Protein AF-A0A2V7YUE4-F1 (afdb_monomer_lite)

Sequence (101 aa):
VLARREMHWLRVDRYWEGALDEPASFHYQPLPCMQCENAPCEVVCPVAATVHSDEGLNDMVYNRCVGTRYCSNNCPYKVRRFNFLRYSDKSTPVLELVNNP

pLDDT: mean 90.7, std 5.97, range [64.0, 96.44]

Structure (mmCIF, N/CA/C/O backbone):
data_AF-A0A2V7YUE4-F1
#
_entry.id   AF-A0A2V7YUE4-F1
#
loop_
_atom_site.group_PDB
_atom_site.id
_atom_site.type_symbol
_atom_site.label_atom_id
_atom_site.label_alt_id
_atom_site.label_comp_id
_atom_site.label_asym_id
_atom_site.label_entity_id
_atom_site.label_seq_id
_atom_site.pdbx_PDB_ins_code
_atom_site.Cartn_x
_atom_site.Cartn_y
_atom_site.Cartn_z
_atom_site.occupancy
_atom_site.B_iso_or_equiv
_atom_site.auth_seq_id
_atom_site.auth_comp_id
_atom_site.auth_asym_id
_atom_site.auth_atom_id
_atom_site.pdbx_PDB_model_num
ATOM 1 N N . VAL A 1 1 ? 14.708 4.405 8.029 1.00 71.62 1 VAL A N 1
ATOM 2 C CA . VAL A 1 1 ? 14.263 3.006 7.808 1.00 71.62 1 VAL A CA 1
ATOM 3 C C . VAL A 1 1 ? 14.905 2.136 8.875 1.00 71.62 1 VAL A C 1
ATOM 5 O O . VAL A 1 1 ? 16.124 2.054 8.901 1.00 71.62 1 VAL A O 1
ATOM 8 N N . LEU A 1 2 ? 14.126 1.546 9.785 1.00 78.50 2 LEU A N 1
ATOM 9 C CA . LEU A 1 2 ? 14.649 0.663 10.841 1.00 78.50 2 LEU A CA 1
ATOM 10 C C . LEU A 1 2 ? 14.266 -0.781 10.513 1.00 78.50 2 LEU A C 1
ATOM 12 O O . LEU A 1 2 ? 13.094 -1.048 10.279 1.00 78.50 2 LEU A O 1
ATOM 16 N N . ALA A 1 3 ? 15.225 -1.709 10.464 1.00 81.94 3 ALA A N 1
ATOM 17 C CA . ALA A 1 3 ? 14.972 -3.130 10.175 1.00 81.94 3 ALA A CA 1
ATOM 18 C C . ALA A 1 3 ? 14.100 -3.381 8.918 1.00 81.94 3 ALA A C 1
ATOM 20 O O . ALA A 1 3 ? 13.192 -4.210 8.942 1.00 81.94 3 ALA A O 1
ATOM 21 N N . ARG A 1 4 ? 14.346 -2.636 7.826 1.00 79.25 4 ARG A N 1
ATOM 22 C CA . ARG A 1 4 ? 13.535 -2.654 6.584 1.00 79.25 4 ARG A CA 1
ATOM 23 C C . ARG A 1 4 ? 12.056 -2.257 6.766 1.00 79.25 4 ARG A C 1
ATOM 25 O O . ARG A 1 4 ? 11.224 -2.540 5.914 1.00 79.25 4 ARG A O 1
ATOM 32 N N . ARG A 1 5 ? 11.722 -1.561 7.857 1.00 85.56 5 ARG A N 1
ATOM 33 C CA . ARG A 1 5 ? 10.412 -0.939 8.092 1.00 85.56 5 ARG A CA 1
ATOM 34 C C . ARG A 1 5 ? 10.471 0.499 7.604 1.00 85.56 5 ARG A C 1
ATOM 36 O O . ARG A 1 5 ? 11.074 1.376 8.229 1.00 85.56 5 ARG A O 1
ATOM 43 N N . GLU A 1 6 ? 9.907 0.699 6.429 1.00 86.12 6 GLU A N 1
ATOM 44 C CA . GLU A 1 6 ? 9.835 1.975 5.734 1.00 86.12 6 GLU A CA 1
ATOM 45 C C . GLU A 1 6 ? 8.408 2.522 5.802 1.00 86.12 6 GLU A C 1
ATOM 47 O O . GLU A 1 6 ? 7.442 1.820 5.510 1.00 86.12 6 GLU A O 1
ATOM 52 N N . MET A 1 7 ? 8.295 3.783 6.221 1.00 88.06 7 MET A N 1
ATOM 53 C CA . MET A 1 7 ? 7.032 4.505 6.399 1.00 88.06 7 MET A CA 1
ATOM 54 C C . MET A 1 7 ? 6.887 5.612 5.352 1.00 88.06 7 MET A C 1
ATOM 56 O O . MET A 1 7 ? 6.474 6.723 5.657 1.00 88.06 7 MET A O 1
ATOM 60 N N . HIS A 1 8 ? 7.240 5.293 4.107 1.00 91.12 8 HIS A N 1
ATOM 61 C CA . HIS A 1 8 ? 6.951 6.131 2.947 1.00 91.12 8 HIS A CA 1
ATOM 62 C C . HIS A 1 8 ? 5.858 5.455 2.119 1.00 91.12 8 HIS A C 1
ATOM 64 O O . HIS A 1 8 ? 5.963 4.268 1.789 1.00 91.12 8 HIS A O 1
ATOM 70 N N . TRP A 1 9 ? 4.799 6.203 1.811 1.00 90.38 9 TRP A N 1
ATOM 71 C CA . TRP A 1 9 ? 3.685 5.715 0.991 1.00 90.38 9 TRP A CA 1
ATOM 72 C C . TRP A 1 9 ? 4.054 5.585 -0.485 1.00 90.38 9 TRP A C 1
ATOM 74 O O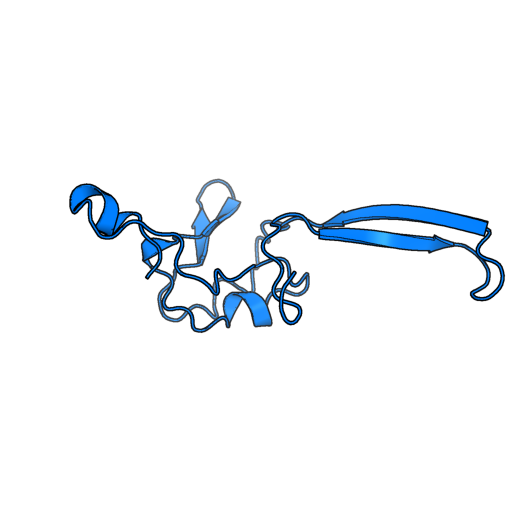 . TRP A 1 9 ? 3.513 4.725 -1.171 1.00 90.38 9 TRP A O 1
ATOM 84 N N . LEU A 1 10 ? 5.009 6.393 -0.949 1.00 94.69 10 LEU A N 1
ATOM 85 C CA . LEU A 1 10 ? 5.568 6.304 -2.288 1.00 94.69 10 LEU A CA 1
ATOM 86 C C . LEU A 1 10 ? 6.920 5.595 -2.237 1.00 94.69 10 LEU A C 1
ATOM 88 O O . LEU A 1 10 ? 7.842 6.057 -1.560 1.00 94.69 10 LEU A O 1
ATOM 92 N N . ARG A 1 11 ? 7.042 4.481 -2.962 1.00 93.12 11 ARG A N 1
ATOM 93 C CA . ARG A 1 11 ? 8.342 3.872 -3.257 1.00 93.12 11 ARG A CA 1
ATOM 94 C C . ARG A 1 11 ? 8.851 4.462 -4.568 1.00 93.12 11 ARG A C 1
ATOM 96 O O . ARG A 1 11 ? 8.089 4.529 -5.522 1.00 93.12 11 ARG A O 1
ATOM 103 N N . VAL A 1 12 ? 10.105 4.895 -4.623 1.00 94.56 12 VAL A N 1
ATOM 104 C CA . VAL A 1 12 ? 10.737 5.336 -5.875 1.00 94.56 12 VAL A CA 1
ATOM 105 C C . VAL A 1 12 ? 11.806 4.317 -6.224 1.00 94.56 12 VAL A C 1
ATOM 107 O O . VAL A 1 12 ? 12.856 4.275 -5.580 1.00 94.56 12 VAL A O 1
ATOM 110 N N . ASP A 1 13 ? 11.507 3.471 -7.206 1.00 93.81 13 ASP A N 1
ATOM 111 C CA . ASP A 1 13 ? 12.442 2.458 -7.678 1.00 93.81 13 ASP A CA 1
ATOM 112 C C . ASP A 1 13 ? 13.411 3.073 -8.677 1.00 93.81 13 ASP A C 1
ATOM 114 O O . ASP A 1 13 ? 13.063 3.976 -9.440 1.00 93.81 13 ASP A O 1
ATOM 118 N N . ARG A 1 14 ? 14.644 2.573 -8.657 1.00 93.50 14 ARG A N 1
ATOM 119 C CA . ARG A 1 14 ? 15.676 2.944 -9.616 1.00 93.50 14 ARG A CA 1
ATOM 120 C C . ARG A 1 14 ? 16.009 1.731 -10.464 1.00 93.50 14 ARG A C 1
ATOM 122 O O . ARG A 1 14 ? 16.484 0.726 -9.935 1.00 93.50 14 ARG A O 1
ATOM 129 N N . TYR A 1 15 ? 15.786 1.860 -11.762 1.00 92.94 15 TYR A N 1
ATOM 130 C CA . TYR A 1 15 ? 16.135 0.855 -12.756 1.00 92.94 15 TYR A CA 1
ATOM 131 C C . TYR A 1 15 ? 17.383 1.301 -13.508 1.00 92.94 15 TYR A C 1
ATOM 133 O O . TYR A 1 15 ? 17.547 2.486 -13.785 1.00 92.94 15 TYR A O 1
ATOM 141 N N . TRP A 1 16 ? 18.264 0.354 -13.807 1.00 93.62 16 TRP A N 1
ATOM 142 C CA . TRP A 1 16 ? 19.489 0.590 -14.564 1.00 93.62 16 TRP A CA 1
ATOM 143 C C . TRP A 1 16 ? 19.334 0.015 -15.966 1.00 93.62 16 TRP A C 1
ATOM 145 O O . TRP A 1 16 ? 18.725 -1.042 -16.137 1.00 93.62 16 TRP A O 1
ATOM 155 N N . GLU A 1 17 ? 19.884 0.712 -16.948 1.00 93.94 17 GLU A N 1
ATOM 156 C CA . GLU A 1 17 ? 19.904 0.298 -18.347 1.00 93.94 17 GLU A CA 1
ATOM 157 C C . GLU A 1 17 ? 21.354 0.068 -18.788 1.00 93.94 17 GLU A C 1
ATOM 159 O O . GLU A 1 17 ? 22.247 0.826 -18.407 1.00 93.94 17 GLU A O 1
ATOM 164 N N . GLY A 1 18 ? 21.592 -0.962 -19.600 1.00 91.12 18 GLY A N 1
ATOM 165 C CA . GLY A 1 18 ? 22.927 -1.346 -20.066 1.00 91.12 18 GLY A CA 1
ATOM 166 C C . GLY A 1 18 ? 23.463 -2.609 -19.393 1.00 91.12 18 GLY A C 1
ATOM 167 O O . GLY A 1 18 ? 22.704 -3.400 -18.827 1.00 91.12 18 GLY A O 1
ATOM 168 N N . ALA A 1 19 ? 24.775 -2.822 -19.507 1.00 90.00 19 ALA A N 1
ATOM 169 C CA . ALA A 1 19 ? 25.445 -3.961 -18.893 1.00 90.00 19 ALA A CA 1
ATOM 170 C C . ALA A 1 19 ? 25.511 -3.792 -17.364 1.00 90.00 19 ALA A C 1
ATOM 172 O O . ALA A 1 19 ? 25.480 -2.679 -16.842 1.00 90.00 19 ALA A O 1
ATOM 173 N N . LEU A 1 20 ? 25.573 -4.904 -16.627 1.00 84.50 20 LEU A N 1
ATOM 174 C CA . LEU A 1 20 ? 25.538 -4.878 -15.159 1.00 84.50 20 LEU A CA 1
ATOM 175 C C . LEU A 1 20 ? 26.800 -4.231 -14.557 1.00 84.50 20 LEU A C 1
ATOM 177 O O . LEU A 1 20 ? 26.738 -3.617 -13.493 1.00 84.50 20 LEU A O 1
ATOM 181 N N . ASP A 1 21 ? 27.930 -4.403 -15.234 1.00 89.81 21 ASP A N 1
ATOM 182 C CA . ASP A 1 21 ? 29.253 -3.874 -14.910 1.00 89.81 21 ASP A CA 1
ATOM 183 C C . ASP A 1 21 ? 29.506 -2.475 -15.493 1.00 89.81 21 ASP A C 1
ATOM 185 O O . ASP A 1 21 ? 30.292 -1.716 -14.925 1.00 89.81 21 ASP A O 1
ATOM 189 N N . GLU A 1 22 ? 28.795 -2.103 -16.559 1.00 91.44 22 GLU A N 1
ATOM 190 C CA . GLU A 1 22 ? 28.870 -0.784 -17.193 1.00 91.44 22 GLU A CA 1
ATOM 191 C C . GLU A 1 22 ? 27.458 -0.244 -17.510 1.00 91.44 22 GLU A C 1
ATOM 193 O O . GLU A 1 22 ? 26.986 -0.310 -18.652 1.00 91.44 22 GLU A O 1
ATOM 198 N N . PRO A 1 23 ? 26.733 0.263 -16.492 1.00 86.50 23 PRO A N 1
ATOM 199 C CA . PRO A 1 23 ? 25.398 0.802 -16.699 1.00 86.50 23 PRO A CA 1
ATOM 200 C C . PRO A 1 23 ? 25.468 2.100 -17.511 1.00 86.50 23 PRO A C 1
ATOM 202 O O . PRO A 1 23 ? 26.142 3.057 -17.129 1.00 86.50 23 PRO A O 1
ATOM 205 N N . ALA A 1 24 ? 24.724 2.151 -18.613 1.00 91.00 24 ALA A N 1
ATOM 206 C CA . ALA A 1 24 ? 24.684 3.291 -19.522 1.00 91.00 24 ALA A CA 1
ATOM 207 C C . ALA A 1 24 ? 23.820 4.439 -18.977 1.00 91.00 24 ALA A C 1
ATOM 209 O O . ALA A 1 24 ? 24.125 5.613 -19.192 1.00 91.00 24 ALA A O 1
ATOM 210 N N . SER A 1 25 ? 22.723 4.113 -18.285 1.00 92.56 25 SER A N 1
ATOM 211 C CA . SER A 1 25 ? 21.794 5.101 -17.730 1.00 92.56 25 SER A CA 1
ATOM 212 C C . SER A 1 25 ? 21.002 4.539 -16.537 1.00 92.56 25 SER A C 1
ATOM 214 O O . SER A 1 25 ? 21.060 3.342 -16.231 1.00 92.56 25 SER A O 1
ATOM 216 N N . PHE A 1 26 ? 20.262 5.406 -15.837 1.00 93.19 26 PHE A N 1
ATOM 217 C CA . PHE A 1 26 ? 19.286 4.993 -14.830 1.00 93.19 26 PHE A CA 1
ATOM 218 C C . PHE A 1 26 ? 17.984 5.782 -14.950 1.00 93.19 26 PHE A C 1
ATOM 220 O O . PHE A 1 26 ? 17.975 6.959 -15.309 1.00 93.19 26 PHE A O 1
ATOM 227 N N . HIS A 1 27 ? 16.892 5.132 -14.557 1.00 94.88 27 HIS A N 1
ATOM 228 C CA . HIS A 1 27 ? 15.533 5.661 -14.604 1.00 94.88 27 HIS A CA 1
ATOM 229 C C . HIS A 1 27 ? 14.884 5.561 -13.227 1.00 94.88 27 HIS A C 1
ATOM 231 O O . HIS A 1 27 ? 15.103 4.590 -12.497 1.00 94.88 27 HIS A O 1
ATOM 237 N N . TYR A 1 28 ? 14.066 6.552 -12.874 1.00 96.44 28 TYR A N 1
ATOM 238 C CA . TYR A 1 28 ? 13.261 6.524 -11.655 1.00 96.44 28 TYR A CA 1
ATOM 239 C C . TYR A 1 28 ? 11.814 6.190 -11.982 1.00 96.44 28 TYR A C 1
ATOM 241 O O . TYR A 1 28 ? 11.215 6.813 -12.857 1.00 96.44 28 TYR A O 1
ATOM 249 N N . GLN A 1 29 ? 11.235 5.261 -11.228 1.00 95.50 29 GLN A N 1
ATOM 250 C CA . GLN A 1 29 ? 9.827 4.917 -11.335 1.00 95.50 29 GLN A CA 1
ATOM 251 C C . GLN A 1 29 ? 9.140 5.061 -9.970 1.00 95.50 29 GLN A C 1
ATOM 253 O O . GLN A 1 29 ? 9.390 4.261 -9.062 1.00 95.50 29 GLN A O 1
ATOM 258 N N . PRO A 1 30 ? 8.271 6.071 -9.793 1.00 95.94 30 PRO A N 1
ATOM 259 C CA . PRO A 1 30 ? 7.421 6.160 -8.617 1.00 95.94 30 PRO A CA 1
ATOM 260 C C . PRO A 1 30 ? 6.361 5.050 -8.651 1.00 95.94 30 PRO A C 1
ATOM 262 O O . PRO A 1 30 ? 5.659 4.867 -9.643 1.00 95.94 30 PRO A O 1
ATOM 265 N N . LEU A 1 31 ? 6.235 4.319 -7.549 1.00 95.69 31 LEU A N 1
ATOM 266 C CA . LEU A 1 31 ? 5.289 3.224 -7.354 1.00 95.69 31 LEU A CA 1
ATOM 267 C C . LEU A 1 31 ? 4.408 3.521 -6.132 1.00 95.69 31 LEU A C 1
ATOM 269 O O . LEU A 1 31 ? 4.798 3.226 -4.994 1.00 95.69 31 LEU A O 1
ATOM 273 N N . PRO A 1 32 ? 3.241 4.158 -6.351 1.00 96.12 32 PRO A N 1
ATOM 274 C CA . PRO A 1 32 ? 2.222 4.351 -5.325 1.00 96.12 32 PRO A CA 1
ATOM 275 C C . PRO A 1 32 ? 1.337 3.101 -5.164 1.00 96.12 32 PRO A C 1
ATOM 277 O O . PRO A 1 32 ? 1.520 2.079 -5.827 1.00 96.12 32 PRO A O 1
ATOM 280 N N . CYS A 1 33 ? 0.335 3.183 -4.282 1.00 96.12 33 CYS A N 1
ATOM 281 C CA . CYS A 1 33 ? -0.812 2.278 -4.349 1.00 96.12 33 CYS A CA 1
ATOM 282 C C . CYS A 1 33 ? -1.530 2.477 -5.686 1.00 96.12 33 CYS A C 1
ATOM 284 O O . CYS A 1 33 ? -1.943 3.589 -5.991 1.00 96.12 33 CYS A O 1
ATOM 286 N N . MET A 1 34 ? -1.694 1.400 -6.455 1.00 95.69 34 MET A N 1
ATOM 287 C CA . MET A 1 34 ? -2.332 1.453 -7.775 1.00 95.69 34 MET A CA 1
ATOM 288 C C . MET A 1 34 ? -3.863 1.505 -7.710 1.00 95.69 34 MET A C 1
ATOM 290 O O . MET A 1 34 ? -4.488 1.540 -8.758 1.00 95.69 34 MET A O 1
ATOM 294 N N . GLN A 1 35 ? -4.452 1.476 -6.506 1.00 96.00 35 GLN A N 1
ATOM 295 C CA . GLN A 1 35 ? -5.905 1.472 -6.290 1.00 96.00 35 GLN A CA 1
ATOM 296 C C . GLN A 1 35 ? -6.615 0.429 -7.170 1.00 96.00 35 GLN A C 1
ATOM 298 O O . GLN A 1 35 ? -7.491 0.743 -7.959 1.00 96.00 35 GLN A O 1
ATOM 303 N N . CYS A 1 36 ? -6.157 -0.825 -7.091 1.00 95.56 36 CYS A N 1
ATOM 304 C CA . CYS A 1 36 ? -6.623 -1.882 -7.985 1.00 95.56 36 CYS A CA 1
ATOM 305 C C . CYS A 1 36 ? -8.133 -2.136 -7.840 1.00 95.56 36 CYS A C 1
ATOM 307 O O . CYS A 1 36 ? -8.603 -2.270 -6.715 1.00 95.56 36 CYS A O 1
ATOM 309 N N . GLU A 1 37 ? -8.824 -2.348 -8.963 1.00 94.44 37 GLU A N 1
ATOM 310 C CA . GLU A 1 37 ? -10.236 -2.768 -9.006 1.00 94.44 37 GLU A CA 1
ATOM 311 C C . GLU A 1 37 ? -10.439 -4.159 -8.386 1.00 94.44 37 GLU A C 1
ATOM 313 O O . GLU A 1 37 ? -11.224 -4.360 -7.469 1.00 94.44 37 GLU A O 1
ATOM 318 N N . ASN A 1 38 ? -9.652 -5.144 -8.836 1.00 94.25 38 ASN A N 1
ATOM 319 C CA . ASN A 1 38 ? -9.623 -6.476 -8.234 1.00 94.25 38 ASN A CA 1
ATOM 320 C C . ASN A 1 38 ? -8.470 -6.564 -7.231 1.00 94.25 38 ASN A C 1
ATOM 322 O O . ASN A 1 38 ? -7.391 -7.094 -7.522 1.00 94.25 38 ASN A O 1
ATOM 326 N N . ALA A 1 39 ? -8.660 -5.953 -6.066 1.00 96.06 39 ALA A N 1
ATOM 327 C CA . ALA A 1 39 ? -7.602 -5.830 -5.085 1.00 96.06 39 ALA A CA 1
ATOM 328 C C . ALA A 1 39 ? -7.468 -7.064 -4.177 1.00 96.06 39 ALA A C 1
ATOM 330 O O . ALA A 1 39 ? -8.289 -7.281 -3.282 1.00 96.06 39 ALA A O 1
ATOM 331 N N . PRO A 1 40 ? -6.337 -7.795 -4.237 1.00 95.69 40 PRO A N 1
ATOM 332 C CA . PRO A 1 40 ? -6.109 -8.926 -3.339 1.00 95.69 40 PRO A CA 1
ATOM 333 C C . PRO A 1 40 ? -5.936 -8.483 -1.879 1.00 95.69 40 PRO A C 1
ATOM 335 O O . PRO A 1 40 ? -6.005 -9.297 -0.966 1.00 95.69 40 PRO A O 1
ATOM 338 N N . CYS A 1 41 ? -5.687 -7.193 -1.628 1.00 96.25 41 CYS A N 1
ATOM 339 C CA . CYS A 1 41 ? -5.551 -6.663 -0.277 1.00 96.25 41 CYS A CA 1
ATOM 340 C C . CYS A 1 41 ? -6.891 -6.422 0.441 1.00 96.25 41 CYS A C 1
ATOM 342 O O . CYS A 1 41 ? -6.873 -6.308 1.666 1.00 96.25 41 CYS A O 1
ATOM 344 N N . GLU A 1 42 ? -8.018 -6.376 -0.27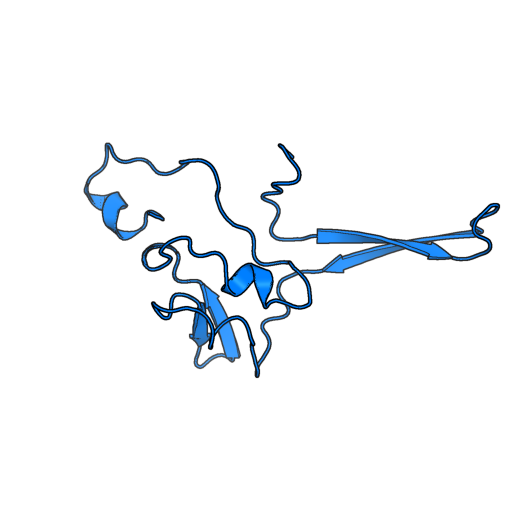6 1.00 95.69 42 GLU A N 1
ATOM 345 C CA . GLU A 1 42 ? -9.368 -6.231 0.298 1.00 95.69 42 GLU A CA 1
ATOM 346 C C . GLU A 1 42 ? -9.851 -7.555 0.889 1.00 95.69 42 GLU A C 1
ATOM 348 O O . GLU A 1 42 ? -10.073 -7.662 2.094 1.00 95.69 42 GLU A O 1
ATOM 353 N N . VAL A 1 43 ? -9.883 -8.604 0.063 1.00 93.75 43 VAL A N 1
ATOM 354 C CA . VAL A 1 43 ? -10.438 -9.924 0.415 1.00 93.75 43 VAL A CA 1
ATOM 355 C C . VAL A 1 43 ? -9.725 -10.622 1.579 1.00 93.75 43 VAL A C 1
ATOM 357 O O . VAL A 1 43 ? -10.296 -11.484 2.237 1.00 93.75 43 VAL A O 1
ATOM 360 N N . VAL A 1 44 ? -8.471 -10.257 1.856 1.00 96.31 44 VAL A N 1
ATOM 361 C CA . VAL A 1 44 ? -7.653 -10.877 2.914 1.00 96.31 44 VAL A CA 1
ATOM 362 C C . VAL A 1 44 ? -7.741 -10.162 4.260 1.00 96.31 44 VAL A C 1
ATOM 364 O O . VAL A 1 44 ? -7.151 -10.630 5.239 1.00 96.31 44 VAL A O 1
ATOM 367 N N . CYS A 1 45 ? -8.394 -9.000 4.330 1.00 95.69 45 CYS A N 1
ATOM 368 C CA . CYS A 1 45 ? -8.516 -8.266 5.580 1.00 95.69 45 CYS A CA 1
ATOM 369 C C . CYS A 1 45 ? -9.661 -8.852 6.426 1.00 95.69 45 CYS A C 1
ATOM 371 O O . CYS A 1 45 ? -10.820 -8.693 6.054 1.00 95.69 45 CYS A O 1
ATOM 373 N N . PRO A 1 46 ? -9.390 -9.455 7.603 1.00 95.31 46 PRO A N 1
ATOM 374 C CA . PRO A 1 46 ? -10.430 -10.122 8.398 1.00 95.31 46 PRO A CA 1
ATOM 375 C C . PRO A 1 46 ? -11.452 -9.154 9.006 1.00 95.31 46 PRO A C 1
ATOM 377 O O . PRO A 1 46 ? -12.501 -9.568 9.482 1.00 95.31 46 PRO A O 1
ATOM 380 N N . VAL A 1 47 ? -11.123 -7.865 9.022 1.00 94.94 47 VAL A N 1
ATOM 381 C CA . VAL A 1 47 ? -11.937 -6.799 9.603 1.00 94.94 47 VAL A CA 1
ATOM 382 C C . VAL A 1 47 ? -12.397 -5.803 8.546 1.00 94.94 47 VAL A C 1
ATOM 384 O O . VAL A 1 47 ? -12.892 -4.754 8.916 1.00 94.94 47 VAL A O 1
ATOM 387 N N . ALA A 1 48 ? -12.213 -6.076 7.247 1.00 94.69 48 ALA A N 1
ATOM 388 C CA . ALA A 1 48 ? -12.594 -5.158 6.166 1.00 94.69 48 ALA A CA 1
ATOM 389 C C . ALA A 1 48 ? -12.081 -3.714 6.377 1.00 94.69 48 ALA A C 1
ATOM 391 O O . ALA A 1 48 ? -12.829 -2.746 6.255 1.00 94.69 48 ALA A O 1
ATOM 392 N N . ALA A 1 49 ? -10.815 -3.557 6.782 1.00 95.25 49 ALA A N 1
ATOM 393 C CA . ALA A 1 49 ? -10.168 -2.244 6.903 1.00 95.25 49 ALA A CA 1
ATOM 394 C C . ALA A 1 49 ? -9.711 -1.687 5.545 1.00 95.25 49 ALA A C 1
ATOM 396 O O . ALA A 1 49 ? -9.474 -0.492 5.428 1.00 95.25 49 ALA A O 1
ATOM 397 N N . THR A 1 50 ? -9.572 -2.546 4.539 1.00 95.44 50 THR A N 1
ATOM 398 C CA . THR A 1 50 ? -9.380 -2.194 3.131 1.00 95.44 50 THR A CA 1
ATOM 399 C C . THR A 1 50 ? -10.707 -2.388 2.413 1.00 95.44 50 THR A C 1
ATOM 401 O O . THR A 1 50 ? -11.287 -3.471 2.510 1.00 95.44 50 THR A O 1
ATOM 404 N N . VAL A 1 51 ? -11.205 -1.346 1.750 1.00 94.94 51 VAL A N 1
ATOM 405 C CA . VAL A 1 51 ? -12.517 -1.356 1.088 1.00 94.94 51 VAL A CA 1
ATOM 406 C C . VAL A 1 51 ? -12.440 -0.654 -0.257 1.00 94.94 51 VAL A C 1
ATOM 408 O O . VAL A 1 51 ? -11.681 0.299 -0.411 1.00 94.94 51 VAL A O 1
ATOM 411 N N . HIS A 1 52 ? -13.248 -1.117 -1.201 1.00 95.75 52 HIS A N 1
ATOM 412 C CA . HIS A 1 52 ? -13.463 -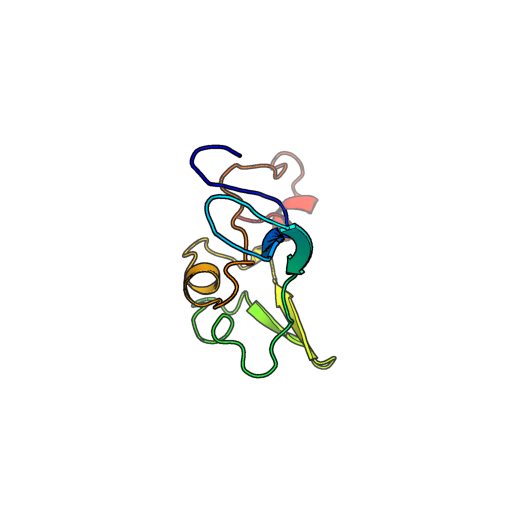0.419 -2.455 1.00 95.75 52 HIS A CA 1
ATOM 413 C C . HIS A 1 52 ? -14.524 0.668 -2.265 1.00 95.75 52 HIS A C 1
ATOM 415 O O . HIS A 1 52 ? -15.624 0.371 -1.788 1.00 95.75 52 HIS A O 1
ATOM 421 N N . SER A 1 53 ? -14.190 1.915 -2.590 1.00 94.00 53 SER A N 1
ATOM 422 C CA . SER A 1 53 ? -15.139 3.025 -2.602 1.00 94.00 53 SER A CA 1
ATOM 423 C C . SER A 1 53 ? -15.993 2.990 -3.868 1.00 94.00 53 SER A C 1
ATOM 425 O O . SER A 1 53 ? -15.649 2.357 -4.867 1.00 94.00 53 SER A O 1
ATOM 427 N N . ASP A 1 54 ? -17.116 3.692 -3.832 1.00 94.25 54 ASP A N 1
ATOM 428 C CA . ASP A 1 54 ? -17.984 3.915 -4.988 1.00 94.25 54 ASP A CA 1
ATOM 429 C C . ASP A 1 54 ? -17.310 4.741 -6.098 1.00 94.25 54 ASP A C 1
ATOM 431 O O . ASP A 1 54 ? -17.681 4.626 -7.264 1.00 94.25 54 ASP A O 1
ATOM 435 N N . GLU A 1 55 ? -16.285 5.521 -5.752 1.00 94.44 55 GLU A N 1
ATOM 436 C CA . GLU A 1 55 ? -15.446 6.269 -6.695 1.00 94.44 55 GLU A CA 1
ATOM 437 C C . GLU A 1 55 ? -14.322 5.421 -7.330 1.00 94.44 55 GLU A C 1
ATOM 439 O O . GLU A 1 55 ? -13.562 5.929 -8.157 1.00 94.44 55 GLU A O 1
ATOM 444 N N . GLY A 1 56 ? -14.194 4.142 -6.957 1.00 91.06 56 GLY A N 1
ATOM 445 C CA . GLY A 1 56 ? -13.148 3.244 -7.463 1.00 91.06 56 GLY A CA 1
ATOM 446 C C . GLY A 1 56 ? -11.814 3.332 -6.708 1.00 91.06 56 GLY A C 1
ATOM 447 O O . GLY A 1 56 ? -10.769 2.914 -7.215 1.00 91.06 56 GLY A O 1
ATOM 448 N N . LEU A 1 57 ? -11.801 3.919 -5.505 1.00 95.12 57 LEU A N 1
ATOM 449 C CA . LEU A 1 57 ? -10.605 3.995 -4.662 1.00 95.12 57 LEU A CA 1
ATOM 450 C C . LEU A 1 57 ? -10.532 2.802 -3.715 1.00 95.12 57 LEU A C 1
ATOM 452 O O . LEU A 1 57 ? -11.507 2.425 -3.075 1.00 95.12 57 LEU A O 1
ATOM 456 N N . ASN A 1 58 ? -9.336 2.240 -3.551 1.00 95.56 58 ASN A N 1
ATOM 457 C CA . ASN A 1 58 ? -9.093 1.235 -2.526 1.00 95.56 58 ASN A CA 1
ATOM 458 C C . ASN A 1 58 ? -8.655 1.888 -1.209 1.00 95.56 58 ASN A C 1
ATOM 460 O O . ASN A 1 58 ? -7.462 1.980 -0.856 1.00 95.56 58 ASN A O 1
ATOM 464 N N . ASP A 1 59 ? -9.668 2.318 -0.473 1.00 95.00 59 ASP A N 1
ATOM 465 C CA . ASP A 1 59 ? -9.547 3.066 0.761 1.00 95.00 59 ASP A CA 1
ATOM 466 C C . ASP A 1 59 ? -9.037 2.215 1.923 1.00 95.00 59 ASP A C 1
ATOM 468 O O . ASP A 1 59 ? -9.253 1.005 2.031 1.00 95.00 59 ASP A O 1
ATOM 472 N N . MET A 1 60 ? -8.323 2.886 2.829 1.00 92.94 60 MET A N 1
ATOM 473 C CA . MET A 1 60 ? -7.811 2.297 4.059 1.00 92.94 60 MET A CA 1
ATOM 474 C C . MET A 1 60 ? -8.442 2.978 5.267 1.00 92.94 60 MET A C 1
ATOM 476 O O . MET A 1 60 ? -8.161 4.134 5.574 1.00 92.94 60 MET A O 1
ATOM 480 N N . VAL A 1 61 ? -9.233 2.217 6.008 1.00 92.81 61 VAL A N 1
ATOM 481 C CA . VAL A 1 61 ? -9.887 2.640 7.243 1.00 92.81 61 VAL A CA 1
ATOM 482 C C . VAL A 1 61 ? -8.956 2.329 8.420 1.00 92.81 61 VAL A C 1
ATOM 484 O O . VAL A 1 61 ? -8.942 1.222 8.967 1.00 92.81 61 VAL A O 1
ATOM 487 N N . TYR A 1 62 ? -8.109 3.297 8.785 1.00 90.00 62 TYR A N 1
ATOM 488 C CA . TYR A 1 62 ? -6.995 3.086 9.723 1.00 90.00 62 TYR A CA 1
ATOM 489 C C . TYR A 1 62 ? -7.417 2.626 11.123 1.00 90.00 62 TYR A C 1
ATOM 491 O O . TYR A 1 62 ? -6.757 1.756 11.692 1.00 90.00 62 TYR A O 1
ATOM 499 N N . ASN A 1 63 ? -8.518 3.158 11.655 1.00 87.88 63 ASN A N 1
ATOM 500 C CA . ASN A 1 63 ? -9.044 2.808 12.979 1.00 87.88 63 ASN A CA 1
ATOM 501 C C . ASN A 1 63 ? -9.611 1.376 13.055 1.00 87.88 63 ASN A C 1
ATOM 503 O O . ASN A 1 63 ? -9.738 0.819 14.141 1.00 87.88 63 ASN A O 1
ATOM 507 N N . ARG A 1 64 ? -9.904 0.745 11.911 1.00 91.31 64 ARG A N 1
ATOM 508 C CA . ARG A 1 64 ? -10.391 -0.641 11.839 1.00 91.31 64 ARG A CA 1
ATOM 509 C C . ARG A 1 64 ? -9.257 -1.667 11.754 1.00 91.31 64 ARG A C 1
ATOM 511 O O . ARG A 1 64 ? -9.462 -2.845 12.021 1.00 91.31 64 ARG A O 1
ATOM 518 N N . CYS A 1 65 ? -8.057 -1.252 11.353 1.00 92.19 65 CYS A N 1
ATOM 519 C CA . CYS A 1 65 ? -6.945 -2.153 11.057 1.00 92.19 65 CYS A CA 1
ATOM 520 C C . CYS A 1 65 ? -6.392 -2.843 12.317 1.00 92.19 65 CYS A C 1
ATOM 522 O O . CYS A 1 65 ? -5.695 -2.218 13.096 1.00 92.19 65 CYS A O 1
ATOM 524 N N . VAL A 1 66 ? -6.567 -4.160 12.461 1.00 92.62 66 VAL A N 1
ATOM 525 C CA . VAL A 1 66 ? -6.067 -4.939 13.623 1.00 92.62 66 VAL A CA 1
ATOM 526 C C . VAL A 1 66 ? -4.602 -5.402 13.520 1.00 92.62 66 VAL A C 1
ATOM 528 O O . VAL A 1 66 ? -4.139 -6.224 14.304 1.00 92.62 66 VAL A O 1
ATOM 531 N N . GLY A 1 67 ? -3.850 -4.923 12.526 1.00 91.94 67 GLY A N 1
ATOM 532 C CA . GLY A 1 67 ? -2.403 -5.162 12.449 1.00 91.94 67 GLY A CA 1
ATOM 533 C C . GLY A 1 67 ? -1.954 -6.574 12.045 1.00 91.94 67 GLY A C 1
ATOM 534 O O . GLY A 1 67 ? -0.792 -6.916 12.262 1.00 91.94 67 GLY A O 1
ATOM 535 N N . THR A 1 68 ? -2.810 -7.375 11.398 1.00 92.62 68 THR A N 1
ATOM 536 C CA . THR A 1 68 ? -2.448 -8.719 10.878 1.00 92.62 68 THR A CA 1
ATOM 537 C C . THR A 1 68 ? -1.450 -8.678 9.716 1.00 92.62 68 THR A C 1
ATOM 539 O O . THR A 1 68 ? -0.740 -9.648 9.468 1.00 92.62 68 THR A O 1
ATOM 542 N N . ARG A 1 69 ? -1.382 -7.546 8.997 1.00 92.06 69 ARG A N 1
ATOM 543 C CA . ARG A 1 69 ? -0.474 -7.275 7.859 1.00 92.06 69 ARG A CA 1
ATOM 544 C C . ARG A 1 69 ? -0.712 -8.134 6.609 1.00 92.06 69 ARG A C 1
ATOM 546 O O . ARG A 1 69 ? 0.047 -8.023 5.647 1.00 92.06 69 ARG A O 1
ATOM 553 N N . TYR A 1 70 ? -1.787 -8.917 6.550 1.00 94.56 70 TYR A N 1
ATOM 554 C CA . TYR A 1 70 ? -2.122 -9.709 5.359 1.00 94.56 70 TYR A CA 1
ATOM 555 C C . TYR A 1 70 ? -2.401 -8.865 4.116 1.00 94.56 70 TYR A C 1
ATOM 557 O O . TYR A 1 70 ? -2.000 -9.259 3.021 1.00 94.56 70 TYR A O 1
ATOM 565 N N . CYS A 1 71 ? -2.978 -7.672 4.269 1.00 94.81 71 CYS A N 1
ATOM 566 C CA . CYS A 1 71 ? -3.158 -6.736 3.158 1.00 94.81 71 CYS A CA 1
ATOM 567 C C . CYS A 1 71 ? -1.816 -6.302 2.530 1.00 94.81 71 CYS A C 1
ATOM 569 O O . CYS A 1 71 ? -1.724 -6.144 1.315 1.00 94.81 71 CYS A O 1
ATOM 571 N N . SER A 1 72 ? -0.752 -6.172 3.333 1.00 93.94 72 SER A N 1
ATOM 572 C CA . SER A 1 72 ? 0.599 -5.860 2.845 1.00 93.94 72 SER A CA 1
ATOM 573 C C . SER A 1 72 ? 1.257 -7.052 2.162 1.00 93.94 72 SER A C 1
ATOM 575 O O . SER A 1 72 ? 1.854 -6.914 1.093 1.00 93.94 72 SER A O 1
ATOM 577 N N . ASN A 1 73 ? 1.074 -8.249 2.720 1.00 93.31 73 ASN A N 1
ATOM 578 C CA . ASN A 1 73 ? 1.616 -9.468 2.132 1.00 93.31 73 ASN A CA 1
ATOM 579 C C . ASN A 1 73 ? 0.979 -9.808 0.779 1.00 93.31 73 ASN A C 1
ATOM 581 O O . ASN A 1 73 ? 1.692 -10.269 -0.106 1.00 93.31 73 ASN A O 1
ATOM 585 N N . ASN A 1 74 ? -0.310 -9.538 0.589 1.00 95.56 74 ASN A N 1
ATOM 586 C CA . ASN A 1 74 ? -1.005 -9.868 -0.657 1.00 95.56 74 ASN A CA 1
ATOM 587 C C . ASN A 1 74 ? -0.903 -8.785 -1.735 1.00 95.56 74 ASN A C 1
ATOM 589 O O . ASN A 1 74 ? -1.220 -9.0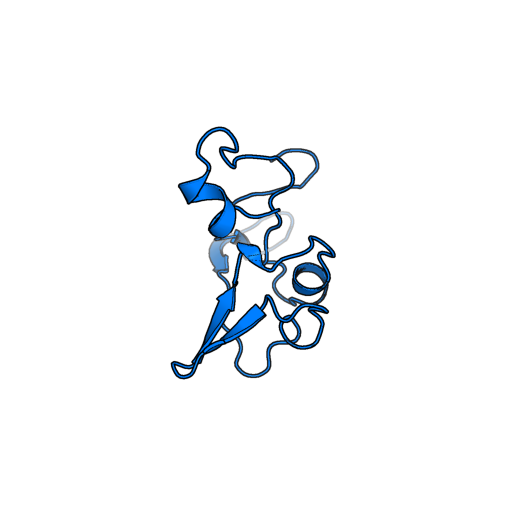44 -2.888 1.00 95.56 74 ASN A O 1
ATOM 593 N N . CYS A 1 75 ? -0.436 -7.583 -1.397 1.00 95.62 75 CYS A N 1
ATOM 594 C CA . CYS A 1 75 ? -0.190 -6.550 -2.395 1.00 95.62 75 CYS A CA 1
ATOM 595 C C . CYS A 1 75 ? 1.005 -6.946 -3.292 1.00 95.62 75 CYS A C 1
ATOM 597 O O . CYS A 1 75 ? 2.121 -7.053 -2.768 1.00 95.62 75 CYS A O 1
ATOM 599 N N . PRO A 1 76 ? 0.830 -7.090 -4.624 1.00 95.25 76 PRO A N 1
ATOM 600 C CA . PRO A 1 76 ? 1.932 -7.431 -5.531 1.00 95.25 76 PRO A CA 1
ATOM 601 C C . PRO A 1 76 ? 3.038 -6.369 -5.532 1.00 95.25 76 PRO A C 1
ATOM 603 O O . PRO A 1 76 ? 4.221 -6.686 -5.589 1.00 95.25 76 PRO A O 1
ATOM 606 N N . TYR A 1 77 ? 2.652 -5.101 -5.374 1.00 9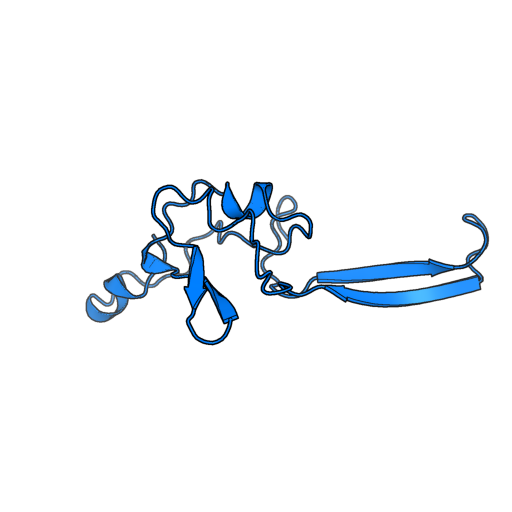4.69 77 TYR A N 1
ATOM 607 C CA . TYR A 1 77 ? 3.569 -3.963 -5.371 1.00 94.69 77 TYR A CA 1
ATOM 608 C C . TYR A 1 77 ? 4.259 -3.727 -4.019 1.00 94.69 77 TYR A C 1
ATOM 610 O O . TYR A 1 77 ? 5.211 -2.955 -3.954 1.00 94.69 77 TYR A O 1
ATOM 618 N N . LYS A 1 78 ? 3.810 -4.375 -2.931 1.00 92.06 78 LYS A N 1
ATOM 619 C CA . LYS A 1 78 ? 4.328 -4.184 -1.556 1.00 92.06 78 LYS A CA 1
ATOM 620 C C . LYS A 1 78 ? 4.330 -2.723 -1.073 1.00 92.06 78 LYS A C 1
ATOM 622 O O . LYS A 1 78 ? 5.187 -2.311 -0.296 1.00 92.06 78 LYS A O 1
ATOM 627 N N . VAL A 1 79 ? 3.337 -1.948 -1.504 1.00 94.06 79 VAL A N 1
ATOM 628 C CA . VAL A 1 79 ? 3.199 -0.510 -1.189 1.00 94.06 79 VAL A CA 1
ATOM 629 C C . VAL A 1 79 ? 2.335 -0.226 0.045 1.00 94.06 79 VAL A C 1
ATOM 631 O O . VAL A 1 79 ? 2.375 0.869 0.597 1.00 94.06 79 VAL A O 1
ATOM 634 N N . ARG A 1 80 ? 1.596 -1.220 0.557 1.00 92.81 80 ARG A N 1
ATOM 635 C CA . ARG A 1 80 ? 0.872 -1.105 1.835 1.00 92.81 80 ARG A CA 1
ATOM 636 C C . ARG A 1 80 ? 1.872 -1.131 2.994 1.00 92.81 80 ARG A C 1
ATOM 638 O O . ARG A 1 80 ? 2.461 -2.175 3.290 1.00 92.81 80 ARG A O 1
ATOM 645 N N . ARG A 1 81 ? 2.058 0.013 3.653 1.00 91.25 81 ARG A N 1
ATOM 646 C CA . ARG A 1 81 ? 2.954 0.163 4.809 1.00 91.25 81 ARG A CA 1
ATOM 647 C C . ARG A 1 81 ? 2.206 -0.046 6.120 1.00 91.25 81 ARG A C 1
ATOM 649 O O . ARG A 1 81 ? 1.022 0.257 6.224 1.00 91.25 81 ARG A O 1
ATOM 656 N N . PHE A 1 82 ? 2.913 -0.570 7.116 1.00 91.12 82 PHE A N 1
ATOM 657 C CA . PHE A 1 82 ? 2.379 -0.771 8.458 1.00 91.12 82 PHE A CA 1
ATOM 658 C C . PHE A 1 82 ? 3.086 0.157 9.431 1.00 91.12 82 PHE A C 1
ATOM 660 O O . PHE A 1 8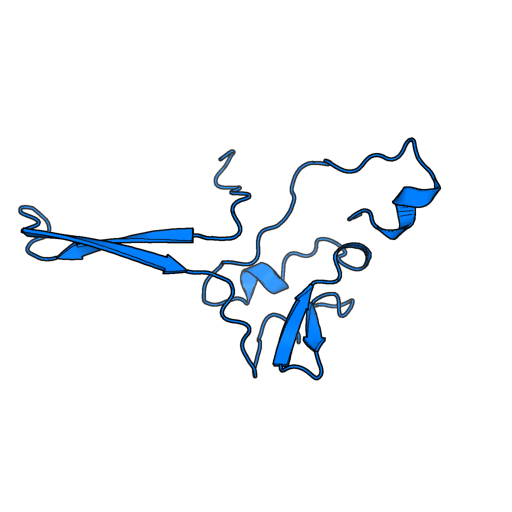2 ? 4.315 0.203 9.460 1.00 91.12 82 PHE A O 1
ATOM 667 N N . ASN A 1 83 ? 2.305 0.851 10.252 1.00 89.06 83 ASN A N 1
ATOM 668 C CA . ASN A 1 83 ? 2.855 1.655 11.318 1.00 89.06 83 ASN A CA 1
ATOM 669 C C . ASN A 1 83 ? 3.327 0.756 12.475 1.00 89.06 83 ASN A C 1
ATOM 671 O O . ASN A 1 83 ? 2.518 0.217 13.219 1.00 89.06 83 ASN A O 1
ATOM 675 N N . PHE A 1 84 ? 4.640 0.567 12.608 1.00 87.44 84 PHE A N 1
ATOM 676 C CA . PHE A 1 84 ? 5.218 -0.321 13.625 1.00 87.44 84 PHE A CA 1
ATOM 677 C C . PHE A 1 84 ? 5.398 0.327 14.994 1.00 87.44 84 PHE A C 1
ATOM 679 O O . PHE A 1 84 ? 5.630 -0.389 15.967 1.00 87.44 84 PHE A O 1
ATOM 686 N N . LEU A 1 85 ? 5.371 1.654 15.051 1.00 86.56 85 LEU A N 1
ATOM 687 C CA . LEU A 1 85 ? 5.554 2.416 16.273 1.00 86.56 85 LEU A CA 1
ATOM 688 C C . LEU A 1 85 ? 4.270 3.176 16.568 1.00 86.56 85 LEU A C 1
ATOM 690 O O . LEU A 1 85 ? 3.490 3.507 15.678 1.00 86.56 85 LEU A O 1
ATOM 694 N N . ARG A 1 86 ? 4.034 3.461 17.840 1.00 83.88 86 ARG A N 1
ATOM 695 C CA . ARG A 1 86 ? 2.846 4.203 18.224 1.00 83.88 86 ARG A CA 1
ATOM 696 C C . ARG A 1 86 ? 3.112 5.697 18.083 1.00 83.88 86 ARG A C 1
ATOM 698 O O . ARG A 1 86 ? 3.862 6.262 18.870 1.00 83.88 86 ARG A O 1
ATOM 705 N N . TYR A 1 87 ? 2.501 6.301 17.067 1.00 82.56 87 TYR A N 1
ATOM 706 C CA . TYR A 1 87 ? 2.540 7.748 16.819 1.00 82.56 87 TYR A CA 1
ATOM 707 C C . TYR A 1 87 ? 1.245 8.454 17.248 1.00 82.56 87 TYR A C 1
ATOM 709 O O . TYR A 1 87 ? 1.158 9.672 17.155 1.00 82.56 87 TYR A O 1
ATOM 717 N N . SER A 1 88 ? 0.241 7.697 17.701 1.00 82.06 88 SER A N 1
ATOM 718 C CA . SER A 1 88 ? -1.058 8.209 18.129 1.00 82.06 88 SER A CA 1
ATOM 719 C C . SER A 1 88 ? -1.031 8.760 19.555 1.00 82.06 88 SER A C 1
ATOM 721 O O . SER A 1 88 ? -0.518 8.120 20.482 1.00 82.06 88 SER A O 1
ATOM 723 N N . ASP A 1 89 ? -1.645 9.930 19.731 1.00 81.75 89 ASP A N 1
ATOM 724 C CA . ASP A 1 89 ? -1.920 10.518 21.039 1.00 81.75 89 ASP A CA 1
ATOM 725 C C . ASP A 1 89 ? -3.094 9.787 21.712 1.00 81.75 89 ASP A C 1
ATOM 727 O O . ASP A 1 89 ? -4.182 9.700 21.146 1.00 81.75 89 ASP A O 1
ATOM 731 N N . LYS A 1 90 ? -2.878 9.262 22.927 1.00 82.25 90 LYS A N 1
ATOM 732 C CA . LYS A 1 90 ? -3.938 8.660 23.766 1.00 82.25 90 LYS A CA 1
ATOM 733 C C . LYS A 1 90 ? -4.320 9.515 24.976 1.00 82.25 90 LYS A C 1
ATOM 735 O O . LYS A 1 90 ? -5.110 9.067 25.798 1.00 82.25 90 LYS A O 1
ATOM 740 N N . SER A 1 91 ? -3.755 10.713 25.113 1.00 87.44 91 SER A N 1
ATOM 741 C CA . SER A 1 91 ? -4.135 11.651 26.173 1.00 87.44 91 SER A CA 1
ATOM 742 C C . SER A 1 91 ? -5.423 12.409 25.849 1.00 87.44 91 SER A C 1
ATOM 744 O O . SER A 1 91 ? -6.123 12.835 26.763 1.00 87.44 91 SER A O 1
ATOM 746 N N . THR A 1 92 ? -5.764 12.516 24.562 1.00 88.06 92 THR A N 1
ATOM 747 C CA . THR A 1 92 ? -6.940 13.231 24.066 1.00 88.06 92 THR A CA 1
ATOM 748 C C . THR A 1 92 ? -8.075 12.248 23.722 1.00 88.06 92 THR A C 1
ATOM 750 O O . THR A 1 92 ? -8.014 11.613 22.666 1.00 88.06 92 THR A O 1
ATOM 753 N N . PRO A 1 93 ? -9.146 12.130 24.538 1.00 85.56 93 PRO A N 1
ATOM 754 C CA . PRO A 1 93 ? -10.198 11.121 24.337 1.00 85.56 93 PRO A CA 1
ATOM 755 C C . PRO A 1 93 ? -10.936 11.259 23.002 1.00 85.56 93 PRO A C 1
ATOM 757 O O . PRO A 1 93 ? -11.304 10.270 22.378 1.00 85.56 93 PRO A O 1
ATOM 760 N N . VAL A 1 94 ? -11.106 12.491 22.510 1.00 86.19 94 VAL A N 1
ATOM 761 C CA . VAL A 1 94 ? -11.794 12.742 21.233 1.00 86.19 94 VAL A CA 1
ATOM 762 C C . VAL A 1 94 ? -11.030 12.206 20.016 1.00 86.19 94 VAL A C 1
ATOM 764 O O . VAL A 1 94 ? -11.641 11.977 18.976 1.00 86.19 94 VAL A O 1
ATOM 767 N N . LEU A 1 95 ? -9.716 11.975 20.134 1.00 84.25 95 LEU A N 1
ATOM 768 C CA . LEU A 1 95 ? -8.890 11.424 19.054 1.00 84.25 95 LEU A CA 1
ATOM 769 C C . LEU A 1 95 ? -8.829 9.891 19.068 1.00 84.25 95 LEU A C 1
ATOM 771 O O . LEU A 1 95 ? -8.300 9.287 18.137 1.00 84.25 95 LEU A O 1
ATOM 775 N N . GLU A 1 96 ? -9.391 9.231 20.082 1.00 83.06 96 GLU A N 1
ATOM 776 C CA . GLU A 1 96 ? -9.299 7.776 20.215 1.00 83.06 96 GLU A CA 1
ATOM 777 C C . GLU A 1 96 ? -9.890 7.037 19.005 1.00 83.06 96 GLU A C 1
ATOM 779 O O . GLU A 1 96 ? -9.290 6.086 18.511 1.00 83.06 96 GLU A O 1
ATOM 784 N N . LEU A 1 97 ? -11.005 7.533 18.463 1.00 80.12 97 LEU A N 1
ATOM 785 C CA . LEU A 1 97 ? -11.707 6.918 17.331 1.00 80.12 97 LEU A CA 1
ATOM 786 C C . LEU A 1 97 ? -10.997 7.090 15.979 1.00 80.12 97 LEU A C 1
ATOM 788 O O . LEU A 1 97 ? -11.301 6.345 15.045 1.00 80.12 97 LEU A O 1
ATOM 792 N N . VAL A 1 98 ? -10.085 8.060 15.848 1.00 80.19 98 VAL A N 1
ATOM 793 C CA . VAL A 1 98 ? -9.299 8.278 14.615 1.00 80.19 98 VAL A CA 1
ATOM 794 C C . VAL A 1 98 ? -7.939 7.592 14.665 1.00 80.19 98 VAL A C 1
ATOM 796 O O . VAL A 1 98 ? -7.289 7.415 13.633 1.00 80.19 98 VAL A O 1
ATOM 799 N N . ASN A 1 99 ? -7.505 7.188 15.857 1.00 80.75 99 ASN A N 1
ATOM 800 C CA . ASN A 1 99 ? -6.229 6.532 16.039 1.00 80.75 99 ASN A CA 1
ATOM 801 C C . ASN A 1 99 ? -6.240 5.133 15.416 1.00 80.75 99 ASN A C 1
ATOM 803 O O . ASN A 1 99 ? -7.196 4.367 15.529 1.00 80.75 99 ASN A O 1
ATOM 807 N N . ASN A 1 100 ? -5.123 4.782 14.787 1.00 75.62 100 ASN A N 1
ATOM 808 C CA . ASN A 1 100 ? -4.811 3.382 14.548 1.00 75.62 100 ASN A CA 1
ATOM 809 C C . ASN A 1 100 ? -4.563 2.676 15.898 1.00 75.62 100 ASN A C 1
ATOM 811 O O . ASN A 1 100 ? -4.013 3.306 16.813 1.00 75.62 100 ASN A O 1
ATOM 815 N N . PRO A 1 101 ? -4.984 1.406 16.043 1.00 64.00 101 PRO A N 1
ATOM 816 C CA . PRO A 1 101 ? -4.800 0.659 17.287 1.00 64.00 101 PRO A CA 1
ATOM 817 C C . PRO A 1 101 ? -3.327 0.498 17.697 1.00 64.00 101 PRO A C 1
ATOM 819 O O . PRO A 1 101 ? -2.453 0.395 16.803 1.00 64.00 101 PRO A O 1
#

Foldseek 3Di:
DPPPQDDDQKDWDKDFDDDPVDTPDIDIDIDHPPLDQPQPLQVPQPQRQFDQDPVSGRDGNQQRHPPPCVSQVRGPSSSDHDDPDQPDDPVDVVCNSSGRD

Radius of gyration: 17.24 Å; chains: 1; bounding box: 47×24×46 Å

Secondary structure (DSSP, 8-state):
-BTTB---SSEEEEEEEE-SSSEEEEEEEEE-----SS-HHHHT-TT--EEE-TTS-EEE-GGG--S--HHHHH-TT-------S-----S-GGGTTTS--